Protein AF-C0EM63-F1 (afdb_monomer_lite)

Radius of gyration: 12.07 Å; chains: 1; bounding box: 24×32×30 Å

Sequence (82 aa):
MNPKICPRCNQGILYIFKSKYILKEIILCDECDAMWLKGMKITYGDYDKDFYNYEIFMNQNGVSSPWEEENIFLTPYYENEL

Structure (mmCIF, N/CA/C/O backbone):
data_AF-C0EM63-F1
#
_entry.id   AF-C0EM63-F1
#
loop_
_atom_site.group_PDB
_atom_site.id
_atom_site.type_symbol
_atom_site.label_atom_id
_atom_site.label_alt_id
_atom_site.label_comp_id
_atom_site.label_asym_id
_atom_site.label_entity_id
_atom_site.label_seq_id
_atom_site.pdbx_PDB_ins_code
_atom_site.Cartn_x
_atom_site.Cartn_y
_atom_site.Cartn_z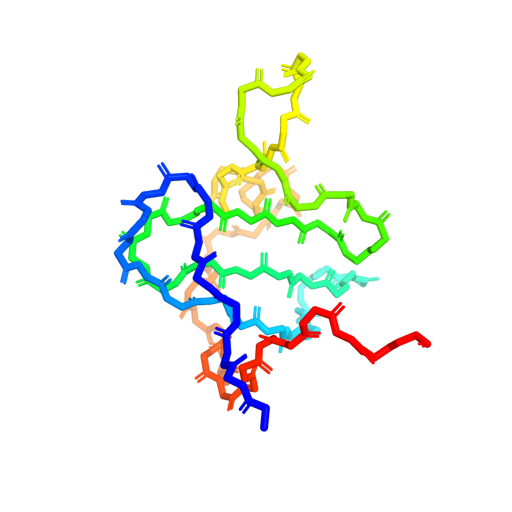
_atom_site.occupancy
_atom_site.B_iso_or_equiv
_atom_site.auth_seq_id
_atom_site.auth_comp_id
_atom_site.auth_asym_id
_atom_site.auth_atom_id
_atom_site.pdbx_PDB_model_num
ATOM 1 N N . MET A 1 1 ? -4.240 -15.749 12.075 1.00 73.31 1 MET A N 1
ATOM 2 C CA . MET A 1 1 ? -4.036 -15.439 10.642 1.00 73.31 1 MET A CA 1
ATOM 3 C C . MET A 1 1 ? -2.687 -14.755 10.520 1.00 73.31 1 MET A C 1
ATOM 5 O O . MET A 1 1 ? -2.329 -14.054 11.456 1.00 73.31 1 MET A O 1
ATOM 9 N N . ASN A 1 2 ? -1.937 -14.985 9.442 1.00 87.25 2 ASN A N 1
ATOM 10 C CA . ASN A 1 2 ? -0.641 -14.328 9.230 1.00 87.25 2 ASN A CA 1
ATOM 11 C C . ASN A 1 2 ? -0.825 -13.109 8.317 1.00 87.25 2 ASN A C 1
ATOM 13 O O . ASN A 1 2 ? -1.611 -13.222 7.370 1.00 87.25 2 ASN A O 1
ATOM 17 N N . PRO A 1 3 ? -0.136 -11.980 8.575 1.00 93.38 3 PRO A N 1
ATOM 18 C CA . PRO A 1 3 ? -0.161 -10.831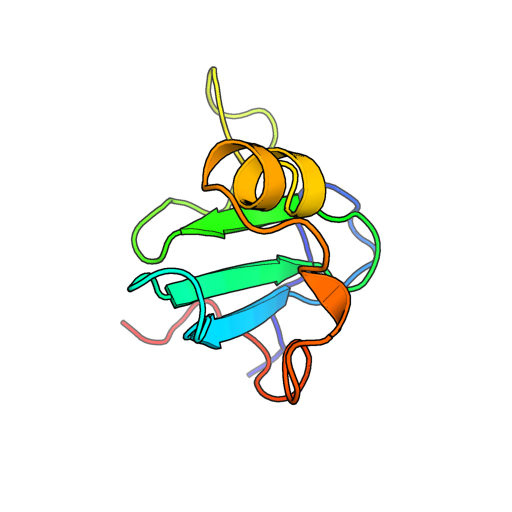 7.678 1.00 93.38 3 PRO A CA 1
ATOM 19 C C . PRO A 1 3 ? 0.263 -11.217 6.261 1.00 93.38 3 PRO A C 1
ATOM 21 O O . PRO A 1 3 ? 1.109 -12.097 6.072 1.00 93.38 3 PRO A O 1
ATOM 24 N N . LYS A 1 4 ? -0.317 -10.559 5.257 1.00 94.75 4 LYS A N 1
ATOM 25 C CA . LYS A 1 4 ? 0.037 -10.802 3.860 1.00 94.75 4 LYS A CA 1
ATOM 26 C C . LYS A 1 4 ? 1.423 -10.223 3.569 1.00 94.75 4 LYS A C 1
ATOM 28 O O . LYS A 1 4 ? 1.671 -9.039 3.794 1.00 94.75 4 LYS A O 1
ATOM 33 N N . ILE A 1 5 ? 2.299 -11.062 3.024 1.00 96.50 5 ILE A N 1
ATOM 34 C CA . ILE A 1 5 ? 3.611 -10.651 2.518 1.00 96.50 5 ILE A CA 1
ATOM 35 C C . ILE A 1 5 ? 3.433 -9.911 1.192 1.00 96.50 5 ILE A C 1
ATOM 37 O O . ILE A 1 5 ? 2.618 -10.300 0.351 1.00 96.50 5 ILE A O 1
ATOM 41 N N . CYS A 1 6 ? 4.202 -8.843 1.003 1.00 96.88 6 CYS A N 1
ATOM 42 C CA . CYS A 1 6 ? 4.195 -8.065 -0.222 1.00 96.88 6 CYS A CA 1
ATOM 43 C C . CYS A 1 6 ? 4.649 -8.925 -1.416 1.00 96.88 6 CYS A C 1
ATOM 45 O O . CYS A 1 6 ? 5.812 -9.337 -1.450 1.00 96.88 6 CYS A O 1
ATOM 47 N N . PRO A 1 7 ? 3.798 -9.146 -2.438 1.00 95.75 7 PRO A N 1
ATOM 48 C CA . PRO A 1 7 ? 4.161 -9.979 -3.587 1.00 95.75 7 PRO A CA 1
ATOM 49 C C . PRO A 1 7 ? 5.217 -9.328 -4.493 1.00 95.75 7 PRO A C 1
ATOM 51 O O . PRO A 1 7 ? 5.831 -10.005 -5.312 1.00 95.75 7 PRO A O 1
ATOM 54 N N . ARG A 1 8 ? 5.433 -8.009 -4.374 1.00 95.50 8 ARG A N 1
ATOM 55 C CA . ARG A 1 8 ? 6.409 -7.283 -5.194 1.00 95.50 8 ARG A CA 1
ATOM 56 C C . ARG A 1 8 ? 7.847 -7.520 -4.736 1.00 95.50 8 ARG A C 1
ATOM 58 O O . ARG A 1 8 ? 8.718 -7.693 -5.590 1.00 95.50 8 ARG A O 1
ATOM 65 N N . CYS A 1 9 ? 8.111 -7.458 -3.430 1.00 96.56 9 CYS A N 1
ATOM 66 C CA . CYS A 1 9 ? 9.465 -7.580 -2.876 1.00 96.56 9 CYS A CA 1
ATOM 67 C C . CYS A 1 9 ? 9.712 -8.896 -2.132 1.00 96.56 9 CYS A C 1
ATOM 69 O O . CYS A 1 9 ? 10.868 -9.239 -1.914 1.00 96.56 9 CYS A O 1
ATOM 71 N N . ASN A 1 10 ? 8.662 -9.640 -1.760 1.00 95.62 10 ASN A N 1
ATOM 72 C CA . ASN A 1 10 ? 8.742 -10.867 -0.957 1.00 95.62 10 ASN A CA 1
ATOM 73 C C . ASN A 1 10 ? 9.505 -10.704 0.374 1.00 95.62 10 ASN A C 1
ATOM 75 O O . ASN A 1 10 ? 10.056 -11.672 0.895 1.00 95.62 10 ASN A O 1
ATOM 79 N N . GLN A 1 11 ? 9.554 -9.482 0.910 1.00 95.69 11 GLN A N 1
ATOM 80 C CA . GLN A 1 11 ? 10.283 -9.140 2.137 1.00 95.69 11 GLN A CA 1
ATOM 81 C C . GLN A 1 11 ? 9.379 -8.431 3.149 1.00 95.69 11 GLN A C 1
ATOM 83 O O . GLN A 1 11 ? 9.338 -8.838 4.306 1.00 95.69 11 GLN A O 1
ATOM 88 N N . GLY A 1 12 ? 8.624 -7.424 2.702 1.00 96.25 12 GLY A N 1
ATOM 89 C CA . GLY A 1 12 ? 7.778 -6.606 3.568 1.00 96.25 12 GLY A CA 1
ATOM 90 C C . GLY A 1 12 ? 6.395 -7.185 3.860 1.00 96.25 12 GLY A C 1
ATOM 91 O O . GLY A 1 12 ? 5.894 -8.066 3.151 1.00 96.25 12 GLY A O 1
ATOM 92 N N . ILE A 1 13 ? 5.756 -6.635 4.887 1.00 97.25 13 ILE A N 1
ATOM 93 C CA . ILE A 1 13 ? 4.369 -6.891 5.274 1.00 97.25 13 ILE A CA 1
ATOM 94 C C . ILE A 1 13 ? 3.471 -5.800 4.677 1.00 97.25 13 ILE A C 1
ATOM 96 O O . ILE A 1 13 ? 3.855 -4.639 4.540 1.00 97.25 13 ILE A O 1
ATOM 100 N N . LEU A 1 14 ? 2.252 -6.179 4.290 1.00 97.12 14 LEU A N 1
ATOM 101 C CA . LEU A 1 14 ? 1.238 -5.229 3.845 1.00 97.12 14 LEU A CA 1
ATOM 102 C C . LEU A 1 14 ? 0.421 -4.695 5.023 1.00 97.12 14 LEU A C 1
ATOM 104 O O . LEU A 1 14 ? -0.029 -5.463 5.873 1.00 97.12 14 LEU A O 1
ATOM 108 N N . TYR A 1 15 ? 0.167 -3.391 5.017 1.00 96.69 15 TYR A N 1
ATOM 109 C CA . TYR A 1 15 ? -0.656 -2.681 5.993 1.00 96.69 15 TYR A CA 1
ATOM 110 C C . TYR A 1 15 ? -1.786 -1.950 5.296 1.00 96.69 15 TYR A C 1
ATOM 112 O O . TYR A 1 15 ? -1.619 -1.484 4.173 1.00 96.69 15 TYR A O 1
ATOM 120 N N . ILE A 1 16 ? -2.933 -1.843 5.958 1.00 95.81 16 ILE A N 1
ATOM 121 C CA . ILE A 1 16 ? -4.099 -1.139 5.442 1.00 95.81 16 ILE A CA 1
ATOM 122 C C . ILE A 1 16 ? -4.388 0.102 6.279 1.00 95.81 16 ILE 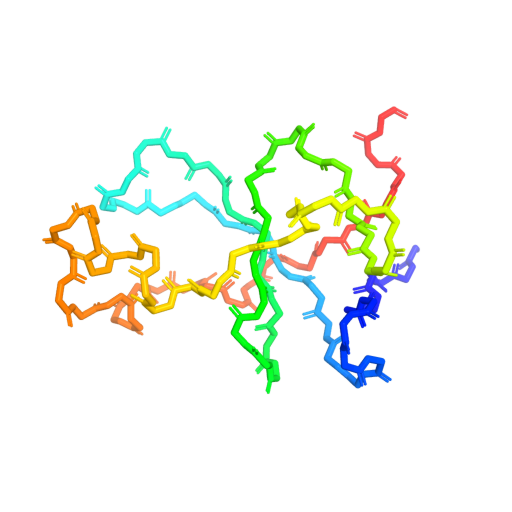A C 1
ATOM 124 O O . ILE A 1 16 ? -4.429 0.047 7.507 1.00 95.81 16 ILE A O 1
ATOM 128 N N . PHE A 1 17 ? -4.599 1.234 5.614 1.00 94.81 17 PHE A N 1
ATOM 129 C CA . PHE A 1 17 ? -4.969 2.480 6.276 1.00 94.81 17 PHE A CA 1
ATOM 130 C C . PHE A 1 17 ? -5.826 3.360 5.369 1.00 94.81 17 PHE A C 1
ATOM 132 O O . PHE A 1 17 ? -5.805 3.258 4.140 1.00 94.81 17 PHE A O 1
ATOM 139 N N . LYS A 1 18 ? -6.602 4.251 5.984 1.00 93.62 18 LYS A N 1
ATOM 140 C CA . LYS A 1 18 ? -7.348 5.287 5.272 1.00 93.62 18 LYS A CA 1
ATOM 141 C C . LYS A 1 18 ? -6.547 6.576 5.334 1.00 93.62 18 LYS A C 1
ATOM 143 O O . LYS A 1 18 ? -6.428 7.158 6.409 1.00 93.62 18 LYS A O 1
ATOM 148 N N . SER A 1 19 ? -6.021 7.008 4.192 1.00 90.06 19 SER A N 1
ATOM 149 C CA . SER A 1 19 ? -5.289 8.271 4.124 1.00 90.06 19 SER A CA 1
ATOM 150 C C . SER A 1 19 ? -6.213 9.441 4.478 1.00 90.06 19 SER A C 1
ATOM 152 O O . SER A 1 19 ? -7.393 9.456 4.114 1.00 90.06 19 SER A O 1
ATOM 154 N N . LYS A 1 20 ? -5.687 10.441 5.187 1.00 89.44 20 LYS A N 1
ATOM 155 C CA . LYS A 1 20 ? -6.392 11.706 5.445 1.00 89.44 20 LYS A CA 1
ATOM 156 C C . LYS A 1 20 ? -6.375 12.630 4.227 1.00 89.44 20 LYS A C 1
ATOM 158 O O . LYS A 1 20 ? -7.224 13.513 4.124 1.00 89.44 20 LYS A O 1
ATOM 163 N N . TYR A 1 21 ? -5.416 12.436 3.320 1.00 88.50 21 TYR A N 1
ATOM 164 C CA . TYR A 1 21 ? -5.226 13.286 2.146 1.00 88.50 21 TYR A CA 1
ATOM 165 C C . TYR A 1 21 ? -6.040 12.823 0.940 1.00 88.50 21 TYR A C 1
ATOM 167 O O . TYR A 1 21 ? -6.495 13.646 0.147 1.00 88.50 21 TYR A O 1
ATOM 175 N N . ILE A 1 22 ? -6.258 11.513 0.813 1.00 86.19 22 ILE A N 1
ATOM 176 C CA . ILE A 1 22 ? -7.113 10.949 -0.228 1.00 86.19 22 ILE A CA 1
ATOM 177 C C . ILE A 1 22 ? -8.261 10.170 0.411 1.00 86.19 22 ILE A C 1
ATOM 179 O O . ILE A 1 22 ? -8.060 9.395 1.337 1.00 86.19 22 ILE A O 1
ATOM 183 N N . LEU A 1 23 ? -9.484 10.321 -0.103 1.00 84.38 23 LEU A N 1
ATOM 184 C CA . LEU A 1 23 ? -10.669 9.592 0.382 1.00 84.38 23 LEU A CA 1
ATOM 185 C C . LEU A 1 23 ? -10.665 8.109 -0.050 1.00 84.38 23 LEU A C 1
ATOM 187 O O . LEU A 1 23 ? -11.689 7.569 -0.465 1.00 84.38 23 LEU A O 1
ATOM 191 N N . LYS A 1 24 ? -9.502 7.453 0.003 1.00 86.00 24 LYS A N 1
ATOM 192 C CA . LYS A 1 24 ? -9.278 6.067 -0.402 1.00 86.00 24 LYS A CA 1
ATOM 193 C C . LYS A 1 24 ? -8.552 5.308 0.701 1.00 86.00 24 LYS A C 1
ATOM 195 O O . LYS A 1 24 ? -7.691 5.847 1.391 1.00 86.00 24 LYS A O 1
ATOM 200 N N . GLU A 1 25 ? -8.911 4.041 0.837 1.00 92.94 25 GLU A N 1
ATOM 201 C CA . GLU A 1 25 ? -8.188 3.093 1.675 1.00 92.94 25 GLU A CA 1
ATOM 202 C C . GLU A 1 25 ? -7.059 2.470 0.847 1.00 92.94 25 GLU A C 1
ATOM 204 O O . GLU A 1 25 ? -7.268 2.053 -0.301 1.00 92.94 25 GLU A O 1
ATOM 209 N N . ILE A 1 26 ? -5.862 2.489 1.420 1.00 95.06 26 ILE A N 1
ATOM 210 C CA . ILE A 1 26 ? -4.599 2.116 0.796 1.00 95.06 26 ILE A CA 1
ATOM 211 C C . ILE A 1 26 ? -4.069 0.882 1.511 1.00 95.06 26 ILE A C 1
ATOM 213 O O . ILE A 1 26 ? -4.078 0.821 2.738 1.00 95.06 26 ILE A O 1
ATOM 217 N N . ILE A 1 27 ? -3.583 -0.076 0.731 1.00 96.56 27 ILE A N 1
ATOM 218 C CA . ILE A 1 27 ? -2.806 -1.217 1.202 1.00 96.56 27 ILE A CA 1
ATOM 219 C C . ILE A 1 27 ? -1.360 -0.961 0.780 1.00 96.56 27 ILE A C 1
ATOM 221 O O . ILE A 1 27 ? -1.106 -0.856 -0.417 1.00 96.56 27 ILE A O 1
ATOM 225 N N . LEU A 1 28 ? -0.433 -0.825 1.724 1.00 97.38 28 LEU A N 1
ATOM 226 C CA . LEU A 1 28 ? 0.945 -0.382 1.498 1.00 97.38 28 LEU A CA 1
ATOM 227 C C . LEU A 1 28 ? 1.950 -1.388 2.065 1.00 97.38 28 LEU A C 1
ATOM 229 O O . LEU A 1 28 ? 1.756 -1.918 3.156 1.00 97.38 28 LEU A O 1
ATOM 233 N N . CYS A 1 29 ? 3.031 -1.630 1.329 1.00 97.94 29 CYS A N 1
ATOM 234 C CA . CYS A 1 29 ? 4.194 -2.364 1.817 1.00 97.94 29 CYS A CA 1
ATOM 235 C C . CYS A 1 29 ? 5.117 -1.461 2.645 1.00 97.94 29 CYS A C 1
ATOM 237 O O . CYS A 1 29 ? 5.432 -0.354 2.218 1.00 97.94 29 CYS A O 1
ATOM 239 N N . ASP A 1 30 ? 5.606 -1.976 3.769 1.00 97.19 30 ASP A N 1
ATOM 240 C CA . ASP A 1 30 ? 6.588 -1.323 4.650 1.00 97.19 30 ASP A CA 1
ATOM 241 C C . ASP A 1 30 ? 8.035 -1.278 4.115 1.00 97.19 30 ASP A C 1
ATOM 243 O O . ASP A 1 30 ? 8.845 -0.532 4.651 1.00 97.19 30 ASP A O 1
ATOM 247 N N . GLU A 1 31 ? 8.358 -2.017 3.047 1.00 97.44 31 GLU A N 1
ATOM 248 C CA . GLU A 1 31 ? 9.741 -2.163 2.549 1.00 97.44 31 GLU A CA 1
ATOM 249 C C . GLU A 1 31 ? 10.003 -1.597 1.139 1.00 97.44 31 GLU A C 1
ATOM 251 O O . GLU A 1 31 ? 11.153 -1.345 0.787 1.00 97.44 31 GLU A O 1
ATOM 256 N N . CYS A 1 32 ? 8.993 -1.459 0.267 1.00 96.19 32 CYS A N 1
ATOM 257 C CA . CYS A 1 32 ? 9.248 -1.183 -1.165 1.00 96.19 32 CYS A CA 1
ATOM 258 C C . CYS A 1 32 ? 8.292 -0.197 -1.850 1.00 96.19 32 CYS A C 1
ATOM 260 O O . CYS A 1 32 ? 8.219 -0.175 -3.082 1.00 96.19 32 CYS A O 1
ATOM 262 N N . ASP A 1 33 ? 7.524 0.568 -1.073 1.00 95.81 33 ASP A N 1
ATOM 263 C CA . ASP A 1 33 ? 6.545 1.569 -1.533 1.00 95.81 33 ASP A CA 1
ATOM 264 C C . ASP A 1 33 ? 5.441 1.038 -2.459 1.00 95.81 33 ASP A C 1
ATOM 266 O O . ASP A 1 33 ? 4.656 1.812 -3.014 1.00 95.81 33 ASP A O 1
ATOM 270 N N . ALA A 1 34 ? 5.360 -0.276 -2.666 1.00 97.31 34 ALA A N 1
ATOM 271 C CA . ALA A 1 34 ? 4.294 -0.877 -3.444 1.00 97.31 34 ALA A CA 1
ATOM 272 C C . ALA A 1 34 ? 2.968 -0.704 -2.699 1.00 97.31 34 ALA A C 1
ATOM 274 O O . ALA A 1 34 ? 2.846 -1.093 -1.534 1.00 97.31 34 ALA A O 1
ATOM 275 N N . MET A 1 35 ? 1.978 -0.141 -3.388 1.00 96.25 35 MET A N 1
ATOM 276 C CA . MET A 1 35 ? 0.640 0.060 -2.859 1.00 96.25 35 MET A CA 1
ATOM 277 C C . MET A 1 35 ? -0.463 -0.426 -3.797 1.00 96.25 35 MET A C 1
ATOM 279 O O . MET A 1 35 ? -0.347 -0.401 -5.026 1.00 96.25 35 MET A O 1
ATOM 283 N N . TRP A 1 36 ? -1.587 -0.769 -3.184 1.00 95.94 36 TRP A N 1
ATOM 284 C CA . TRP A 1 36 ? -2.840 -1.129 -3.826 1.00 95.94 36 TRP A CA 1
ATOM 285 C C . TRP A 1 36 ? -3.961 -0.276 -3.243 1.00 95.94 36 TRP A C 1
ATOM 287 O O . TRP A 1 36 ? -3.939 0.105 -2.073 1.00 95.94 36 TRP A O 1
ATOM 297 N N . LEU A 1 37 ? -4.964 0.030 -4.059 1.00 93.50 37 LEU A N 1
ATOM 298 C CA . LEU A 1 37 ? -6.216 0.594 -3.565 1.00 93.50 37 LEU A CA 1
ATOM 299 C C . LEU A 1 37 ? -7.122 -0.548 -3.109 1.00 93.50 37 LEU A C 1
ATOM 301 O O . LEU A 1 37 ? -7.121 -1.621 -3.717 1.00 93.50 37 LEU A O 1
ATOM 305 N N . LYS A 1 38 ? -7.935 -0.318 -2.076 1.00 87.81 38 LYS A N 1
ATOM 306 C CA . LYS A 1 38 ? -8.942 -1.300 -1.653 1.00 87.81 38 LYS A CA 1
ATOM 307 C C . LYS A 1 38 ? -9.797 -1.761 -2.841 1.00 87.81 38 LYS A C 1
ATOM 309 O O . LYS A 1 38 ? -10.298 -0.941 -3.610 1.00 87.81 38 LYS A O 1
ATOM 314 N N . GLY A 1 39 ? -9.959 -3.077 -2.974 1.00 87.00 39 GLY A N 1
ATOM 315 C CA . GLY A 1 39 ? -10.678 -3.716 -4.080 1.00 87.00 39 GLY A CA 1
ATOM 316 C C . GLY A 1 39 ? -9.807 -4.071 -5.290 1.00 87.00 39 GLY A C 1
ATOM 317 O O . GLY A 1 39 ? -10.269 -4.799 -6.165 1.00 87.00 39 GLY A O 1
ATOM 318 N N . MET A 1 40 ? -8.550 -3.618 -5.347 1.00 90.12 40 MET A N 1
ATOM 319 C CA . MET A 1 40 ? -7.585 -4.152 -6.309 1.00 90.12 40 MET A CA 1
ATOM 320 C C . MET A 1 40 ? -7.130 -5.547 -5.890 1.00 90.12 40 MET A C 1
ATOM 322 O O . MET A 1 40 ? -6.929 -5.824 -4.707 1.00 90.12 40 MET A O 1
ATOM 326 N N . LYS A 1 41 ? -6.908 -6.412 -6.880 1.00 90.12 41 LYS A N 1
ATOM 327 C CA . LYS A 1 41 ? -6.223 -7.683 -6.661 1.00 90.12 41 LYS A CA 1
ATOM 328 C C . LYS A 1 41 ? -4.759 -7.394 -6.308 1.00 90.12 41 LYS A C 1
ATOM 330 O O . LYS A 1 41 ? -4.118 -6.580 -6.968 1.00 90.12 41 LYS A O 1
ATOM 335 N N . ILE A 1 42 ? -4.244 -8.045 -5.267 1.00 92.56 42 ILE A N 1
ATOM 336 C CA . ILE A 1 42 ? -2.865 -7.851 -4.804 1.00 92.56 42 ILE A CA 1
ATOM 337 C C . ILE A 1 42 ? -1.969 -8.902 -5.464 1.00 92.56 42 ILE A C 1
ATOM 339 O O . ILE A 1 42 ? -1.840 -10.023 -4.967 1.00 92.56 42 ILE A O 1
ATOM 343 N N . THR A 1 43 ? -1.382 -8.538 -6.602 1.00 89.31 43 THR A N 1
ATOM 344 C CA . THR A 1 43 ? -0.561 -9.410 -7.461 1.00 89.31 43 THR A CA 1
ATOM 345 C C . THR A 1 43 ? 0.746 -8.734 -7.870 1.00 89.31 43 THR A C 1
ATOM 347 O O . THR A 1 43 ? 0.968 -7.561 -7.568 1.00 89.31 43 THR A O 1
ATOM 350 N N . TYR A 1 44 ? 1.640 -9.485 -8.517 1.00 89.12 44 TYR A N 1
ATOM 351 C CA . TYR A 1 44 ? 2.836 -8.963 -9.180 1.00 89.12 44 TYR A CA 1
ATOM 352 C C . TYR A 1 44 ? 3.207 -9.852 -10.376 1.00 89.12 44 TYR A C 1
ATOM 354 O O . TYR A 1 44 ? 3.395 -11.052 -10.204 1.00 89.12 44 TYR A O 1
ATOM 362 N N . GLY A 1 45 ? 3.349 -9.253 -11.560 1.00 87.38 45 GLY A N 1
ATOM 363 C CA . GLY A 1 45 ? 3.641 -9.937 -12.820 1.00 87.38 45 GLY A CA 1
ATOM 364 C C . GLY A 1 45 ? 2.410 -10.463 -13.569 1.00 87.38 45 GLY A C 1
ATOM 365 O O . GLY A 1 45 ? 2.589 -11.149 -14.572 1.00 87.38 45 GLY A O 1
ATOM 366 N N . ASP A 1 46 ? 1.192 -10.151 -13.113 1.00 78.12 46 ASP A N 1
ATOM 367 C CA . ASP A 1 46 ? -0.050 -10.723 -13.655 1.00 78.12 46 ASP A CA 1
ATOM 368 C C . ASP A 1 46 ? -0.769 -9.782 -14.642 1.00 78.12 46 ASP A C 1
ATOM 370 O O . ASP A 1 46 ? -1.531 -10.251 -15.491 1.00 78.12 46 ASP A O 1
ATOM 374 N N . TYR A 1 47 ? -0.554 -8.462 -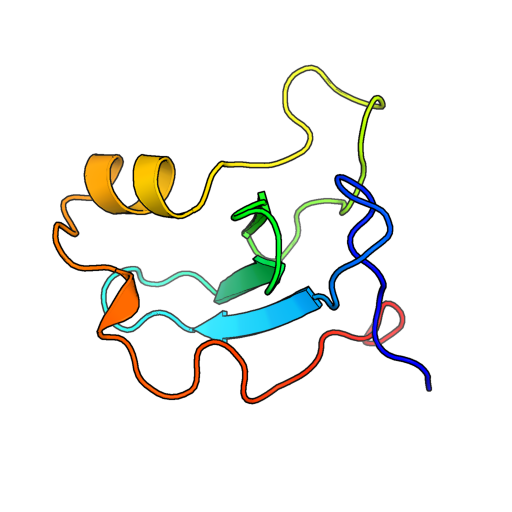14.546 1.00 76.81 47 TYR A N 1
ATOM 375 C CA . TYR A 1 47 ? -1.290 -7.452 -15.322 1.00 76.81 47 TYR A CA 1
ATOM 376 C C . TYR A 1 47 ? -0.405 -6.271 -15.757 1.00 76.81 47 TYR A C 1
ATOM 378 O O . TYR A 1 47 ? 0.646 -6.017 -15.174 1.00 76.81 47 TYR A O 1
ATOM 386 N N . ASP A 1 48 ? -0.888 -5.469 -16.719 1.00 73.12 48 ASP A N 1
ATOM 387 C CA . ASP A 1 48 ? -0.218 -4.236 -17.183 1.00 73.12 48 ASP A CA 1
ATOM 388 C C . ASP A 1 48 ? 0.085 -3.245 -16.041 1.00 73.12 48 ASP A C 1
ATOM 390 O O . ASP A 1 48 ? 1.048 -2.477 -16.105 1.00 73.12 48 ASP A O 1
ATOM 394 N N . LYS A 1 49 ? -0.737 -3.251 -14.980 1.00 80.44 49 LYS A N 1
ATOM 395 C CA . LYS A 1 49 ? -0.485 -2.510 -13.740 1.00 80.44 49 LYS A CA 1
ATOM 396 C C . LYS A 1 49 ? -0.975 -3.282 -12.520 1.00 80.44 49 LYS A C 1
ATOM 398 O O . LYS A 1 49 ? -2.137 -3.184 -12.136 1.00 80.44 49 LYS A O 1
ATOM 403 N N . ASP A 1 50 ? -0.054 -3.992 -11.885 1.00 89.25 50 ASP A N 1
ATOM 404 C CA . ASP A 1 50 ? -0.320 -4.752 -10.663 1.00 89.25 50 ASP A CA 1
ATOM 405 C C . ASP A 1 50 ? -0.419 -3.889 -9.397 1.00 89.25 50 ASP A C 1
ATOM 407 O O . ASP A 1 50 ? -1.152 -4.238 -8.480 1.00 89.25 50 ASP A O 1
ATOM 411 N N . PHE A 1 51 ? 0.316 -2.776 -9.327 1.00 95.00 51 PHE A N 1
ATOM 412 C CA . PHE A 1 51 ? 0.416 -1.913 -8.143 1.00 95.00 51 PHE A CA 1
ATOM 413 C C . PHE A 1 51 ? 0.777 -0.470 -8.536 1.00 95.00 51 PHE A C 1
ATOM 415 O O . PHE A 1 51 ? 1.119 -0.181 -9.688 1.00 95.00 51 PHE A O 1
ATOM 422 N N . TYR A 1 52 ? 0.724 0.449 -7.572 1.00 95.38 52 TYR A N 1
ATOM 423 C CA . TYR A 1 52 ? 1.288 1.795 -7.696 1.00 95.38 52 TYR A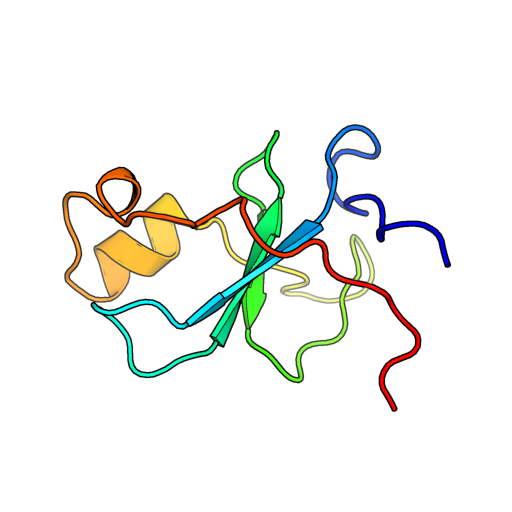 CA 1
ATOM 424 C C . TYR A 1 52 ? 2.496 1.942 -6.771 1.00 95.38 52 TYR A C 1
ATOM 426 O O . TYR A 1 52 ? 2.561 1.299 -5.729 1.00 95.38 52 TYR A O 1
ATOM 434 N N . ASN A 1 53 ? 3.439 2.814 -7.122 1.00 96.00 53 ASN A N 1
ATOM 435 C CA . ASN A 1 53 ? 4.386 3.330 -6.138 1.00 96.00 53 ASN A CA 1
ATOM 436 C C . ASN A 1 53 ? 3.669 4.408 -5.307 1.00 96.00 53 ASN A C 1
ATOM 438 O O . ASN A 1 53 ? 3.065 5.315 -5.885 1.00 96.00 53 ASN A O 1
ATOM 442 N N . TYR A 1 54 ? 3.709 4.280 -3.982 1.00 96.19 54 TYR A N 1
ATOM 443 C CA . TYR A 1 54 ? 2.959 5.117 -3.048 1.00 96.19 54 TYR A CA 1
ATOM 444 C C . TYR A 1 54 ? 3.334 6.588 -3.139 1.00 96.19 54 TYR A C 1
ATOM 446 O O . TYR A 1 54 ? 2.456 7.422 -3.351 1.00 96.19 54 TYR A O 1
ATOM 454 N N . GLU A 1 55 ? 4.622 6.912 -3.063 1.00 95.25 55 GLU A N 1
ATOM 455 C CA . GLU A 1 55 ? 5.081 8.297 -3.120 1.00 95.25 55 GLU A CA 1
ATOM 456 C C . GLU A 1 55 ? 4.699 8.961 -4.449 1.00 95.25 55 GLU A C 1
ATOM 458 O O . GLU A 1 55 ? 4.129 10.054 -4.465 1.00 95.25 55 GLU A O 1
ATOM 463 N N . ILE A 1 56 ? 4.920 8.279 -5.578 1.00 95.88 56 ILE A N 1
ATOM 464 C CA . ILE A 1 56 ? 4.529 8.784 -6.902 1.00 95.88 56 ILE A CA 1
ATOM 465 C C . ILE A 1 56 ? 3.012 8.984 -6.978 1.00 95.88 56 ILE A C 1
ATOM 467 O O . ILE A 1 56 ? 2.551 10.019 -7.463 1.00 95.88 56 ILE A O 1
ATOM 471 N N . PHE A 1 57 ? 2.227 8.013 -6.506 1.00 95.38 57 PHE A N 1
ATOM 472 C CA . PHE A 1 57 ? 0.769 8.095 -6.523 1.00 95.38 57 PHE A CA 1
ATOM 473 C C . PHE A 1 57 ? 0.260 9.268 -5.680 1.00 95.38 57 PHE A C 1
ATOM 475 O O . PHE A 1 57 ? -0.599 10.024 -6.133 1.00 95.38 57 PHE A O 1
ATOM 482 N N . MET A 1 58 ? 0.803 9.455 -4.481 1.00 95.50 58 MET A N 1
ATOM 483 C CA . MET A 1 58 ? 0.416 10.536 -3.579 1.00 95.50 58 MET A CA 1
ATOM 484 C C . MET A 1 58 ? 0.797 11.909 -4.144 1.00 95.50 58 MET A C 1
ATOM 486 O O . MET A 1 58 ? -0.053 12.801 -4.197 1.00 95.50 58 MET A O 1
ATOM 490 N N . ASN A 1 59 ? 2.005 12.049 -4.697 1.00 95.12 59 ASN A N 1
ATOM 491 C CA . ASN A 1 59 ? 2.448 13.271 -5.374 1.00 95.12 59 ASN A CA 1
ATOM 492 C C . ASN A 1 59 ? 1.537 13.637 -6.560 1.00 95.12 59 ASN A C 1
ATOM 494 O O . ASN A 1 59 ? 1.145 14.794 -6.714 1.00 95.12 59 ASN A O 1
ATOM 498 N N . GLN A 1 60 ? 1.123 12.653 -7.366 1.00 94.50 60 GLN A N 1
ATOM 499 C CA . GLN A 1 60 ? 0.171 12.858 -8.469 1.00 94.50 60 GLN A CA 1
ATOM 500 C C . GLN A 1 60 ? -1.228 13.286 -7.997 1.00 94.50 60 GLN A C 1
ATOM 502 O O . GLN A 1 60 ? -1.971 13.887 -8.769 1.00 94.50 60 GLN A O 1
ATOM 507 N N . ASN A 1 61 ? -1.581 13.003 -6.741 1.00 93.75 61 ASN A N 1
ATOM 508 C CA . ASN A 1 61 ? -2.826 13.440 -6.107 1.00 93.75 61 ASN A CA 1
ATOM 509 C C . ASN A 1 61 ? -2.644 14.711 -5.251 1.00 93.75 61 ASN A C 1
ATOM 511 O O . ASN A 1 61 ? -3.526 15.051 -4.466 1.00 93.75 61 ASN A O 1
ATOM 515 N N . GLY A 1 62 ? -1.531 15.435 -5.414 1.00 94.38 62 GLY A N 1
ATOM 516 C CA . GLY A 1 62 ? -1.297 16.725 -4.759 1.00 94.38 62 GLY A CA 1
ATOM 517 C C . GLY A 1 62 ? -0.787 16.635 -3.320 1.00 94.38 62 GLY A C 1
ATOM 518 O O . GLY A 1 62 ? -0.869 17.620 -2.591 1.00 94.38 62 GLY A O 1
ATOM 519 N N . VAL A 1 63 ? -0.262 15.480 -2.900 1.00 94.50 63 VAL A N 1
ATOM 520 C CA . VAL A 1 63 ? 0.277 15.268 -1.550 1.00 94.50 63 VAL A CA 1
ATOM 521 C C . VAL A 1 63 ? 1.800 15.223 -1.603 1.00 94.50 63 VAL A C 1
ATOM 523 O O . VAL A 1 63 ? 2.365 14.226 -2.036 1.00 94.50 63 VAL A O 1
ATOM 526 N N . SER A 1 64 ? 2.455 16.289 -1.140 1.00 92.25 64 SER A N 1
ATOM 527 C CA . SER A 1 64 ? 3.919 16.439 -1.193 1.00 92.25 64 SER A CA 1
ATOM 528 C C . SER A 1 64 ? 4.680 15.738 -0.063 1.00 92.25 64 SER A C 1
ATOM 530 O O . SER A 1 64 ? 5.866 15.469 -0.214 1.00 92.25 64 SER A O 1
ATOM 532 N N . SER A 1 65 ? 4.017 15.461 1.064 1.00 92.50 65 SER A N 1
ATOM 533 C CA . SER A 1 65 ? 4.618 14.818 2.245 1.00 92.50 65 SER A CA 1
ATOM 534 C C . SER A 1 65 ? 3.778 13.618 2.709 1.00 92.50 65 SER A C 1
ATOM 536 O O . SER A 1 65 ? 3.173 13.658 3.784 1.00 92.50 65 SER A O 1
ATOM 538 N N . PRO A 1 66 ? 3.672 12.548 1.900 1.00 92.06 66 PRO A N 1
ATOM 539 C CA . PRO A 1 66 ? 2.782 11.425 2.205 1.00 92.06 66 PRO A CA 1
ATOM 540 C C . PRO A 1 66 ? 3.184 10.645 3.468 1.00 92.06 66 PRO A C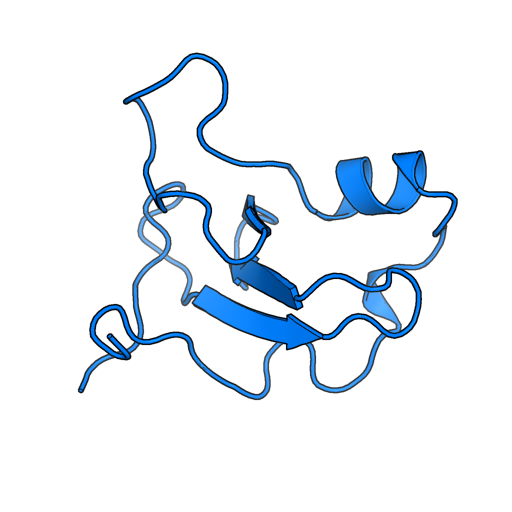 1
ATOM 542 O O . PRO A 1 66 ? 2.328 10.124 4.172 1.00 92.06 66 PRO A O 1
ATOM 545 N N . TRP A 1 67 ? 4.472 10.629 3.812 1.00 93.62 67 TRP A N 1
ATOM 546 C CA . TRP A 1 67 ? 5.013 9.885 4.956 1.00 93.62 67 TRP A CA 1
ATOM 547 C C . TRP A 1 67 ? 4.776 10.539 6.328 1.00 93.62 67 TRP A C 1
ATOM 549 O O . TRP A 1 67 ? 5.107 9.949 7.351 1.00 93.62 67 TRP A O 1
ATOM 559 N N . GLU A 1 68 ? 4.197 11.743 6.370 1.00 92.62 68 GLU A N 1
ATOM 560 C CA . GLU A 1 68 ? 3.817 12.425 7.618 1.00 92.62 68 GLU A CA 1
ATOM 561 C C . GLU A 1 68 ? 2.451 11.959 8.160 1.00 92.62 68 GLU A C 1
ATOM 563 O O . GLU A 1 68 ? 1.959 12.482 9.164 1.00 92.62 68 GLU A O 1
ATOM 568 N N . GLU A 1 69 ? 1.778 11.018 7.487 1.00 90.12 69 GLU A N 1
ATOM 569 C CA . GLU A 1 69 ? 0.576 10.403 8.047 1.00 90.12 69 GLU A CA 1
ATOM 570 C C . GLU A 1 69 ? 0.932 9.491 9.224 1.00 90.12 69 GLU A C 1
ATOM 572 O O . GLU A 1 69 ? 1.839 8.663 9.170 1.00 90.12 69 GLU A O 1
ATOM 577 N N . GLU A 1 70 ? 0.185 9.632 10.312 1.00 89.75 70 GLU A N 1
ATOM 578 C CA . GLU A 1 70 ? 0.314 8.737 11.452 1.00 89.75 70 GLU A CA 1
ATOM 579 C C . GLU A 1 70 ? -0.350 7.392 11.138 1.00 89.75 70 GLU A C 1
ATOM 581 O O . GLU A 1 70 ? -1.321 7.316 10.383 1.00 89.75 70 GLU A O 1
ATOM 586 N N . ASN A 1 71 ? 0.125 6.329 11.787 1.00 91.12 71 ASN A N 1
ATOM 587 C CA . ASN A 1 71 ? -0.496 5.001 11.760 1.00 91.12 71 ASN A CA 1
ATOM 588 C C . ASN A 1 71 ? -0.500 4.285 10.392 1.00 91.12 71 ASN A C 1
ATOM 590 O O . ASN A 1 71 ? -1.205 3.284 10.254 1.00 91.12 71 ASN A O 1
ATOM 594 N N . ILE A 1 72 ? 0.312 4.726 9.420 1.00 94.31 72 ILE A N 1
ATOM 595 C CA . ILE A 1 72 ? 0.475 4.076 8.099 1.00 94.31 72 ILE A CA 1
ATOM 596 C C . ILE A 1 72 ? 0.729 2.562 8.243 1.00 94.31 72 ILE A C 1
ATOM 598 O O . ILE A 1 72 ? 0.141 1.761 7.520 1.00 94.31 72 ILE A O 1
ATOM 602 N N . PHE A 1 73 ? 1.547 2.166 9.225 1.00 95.88 73 PHE A N 1
ATOM 603 C CA . PHE A 1 73 ? 1.921 0.771 9.497 1.00 95.88 73 PHE A CA 1
ATOM 604 C C . PHE A 1 73 ? 1.325 0.225 10.807 1.00 95.88 73 PHE A C 1
ATOM 606 O O . PHE A 1 73 ? 1.950 -0.569 11.504 1.00 95.88 73 PHE A O 1
ATOM 613 N N . LEU A 1 74 ? 0.118 0.671 11.183 1.00 95.56 74 LEU A N 1
ATOM 614 C CA . LEU A 1 74 ? -0.539 0.220 12.420 1.00 95.56 74 LEU A CA 1
ATOM 615 C C . LEU A 1 74 ? -1.360 -1.065 12.238 1.00 95.56 74 LEU A C 1
ATOM 617 O O . LEU A 1 74 ? -1.374 -1.911 13.129 1.00 95.56 74 LEU A O 1
ATOM 621 N N . THR A 1 75 ? -2.070 -1.205 11.113 1.00 95.38 75 THR A N 1
ATOM 622 C CA . THR A 1 75 ? -3.025 -2.307 10.892 1.00 95.38 75 THR A CA 1
ATOM 623 C C . THR A 1 75 ? -2.525 -3.232 9.782 1.00 95.38 75 THR A C 1
ATOM 625 O O . THR A 1 75 ? -2.618 -2.861 8.611 1.00 95.38 75 THR A O 1
ATOM 628 N N . PRO A 1 76 ? -1.989 -4.425 10.103 1.00 95.88 76 PRO A N 1
ATOM 629 C CA . PRO A 1 76 ? -1.574 -5.387 9.088 1.00 95.88 76 PRO A CA 1
ATOM 630 C C . PRO A 1 76 ? -2.763 -5.860 8.246 1.00 95.88 76 PRO A C 1
ATOM 632 O O . PRO A 1 76 ? -3.867 -6.044 8.758 1.00 95.88 76 PRO A O 1
ATOM 635 N N . TYR A 1 77 ? -2.528 -6.099 6.961 1.00 94.50 77 TYR A N 1
ATOM 636 C CA . TYR A 1 77 ? -3.520 -6.632 6.036 1.00 94.50 77 TYR A CA 1
ATOM 637 C C . TYR A 1 77 ? -3.508 -8.169 6.034 1.00 94.50 77 TYR A C 1
ATOM 639 O O . TYR A 1 77 ? -2.450 -8.796 5.944 1.00 94.50 77 TYR A O 1
ATOM 647 N N . TYR A 1 78 ? -4.694 -8.781 6.074 1.00 92.00 78 TYR A N 1
ATOM 648 C CA . TYR A 1 78 ? -4.896 -10.231 6.019 1.00 92.00 78 TYR A CA 1
ATOM 649 C C . TYR A 1 78 ? -5.789 -10.580 4.820 1.00 92.00 78 TYR A C 1
ATOM 651 O O . TYR A 1 78 ? -6.853 -9.997 4.645 1.00 92.00 78 TYR A O 1
ATOM 659 N N . GLU A 1 79 ? -5.390 -11.555 4.000 1.00 75.94 79 GLU A N 1
ATOM 660 C CA . GLU A 1 79 ? -6.045 -11.855 2.709 1.00 75.94 79 GLU A CA 1
ATOM 661 C C . GLU A 1 79 ? -7.410 -12.576 2.806 1.00 75.94 79 GLU A C 1
ATOM 663 O O . GLU A 1 79 ? -7.940 -13.026 1.802 1.00 75.94 79 GLU A O 1
ATOM 668 N N . ASN A 1 80 ? -8.025 -12.668 3.987 1.00 67.69 80 ASN A N 1
ATOM 669 C CA . ASN A 1 80 ? -9.253 -13.449 4.193 1.00 67.69 80 ASN A CA 1
ATOM 670 C C . ASN A 1 80 ? -10.375 -12.678 4.917 1.00 67.69 80 ASN A C 1
ATOM 672 O O . ASN A 1 80 ? -11.248 -13.302 5.510 1.00 67.69 80 ASN A O 1
ATOM 676 N N . GLU A 1 81 ? -10.374 -11.340 4.895 1.00 51.44 81 GLU A N 1
ATOM 677 C CA . GLU A 1 81 ? -11.527 -10.540 5.357 1.00 51.44 81 GLU A CA 1
ATOM 678 C C . GLU A 1 81 ? -12.570 -10.328 4.242 1.00 51.44 81 GLU A C 1
ATOM 680 O O . GLU A 1 81 ? -12.932 -9.197 3.908 1.00 51.44 81 GLU A O 1
ATOM 685 N N . LEU A 1 82 ? -13.035 -11.433 3.651 1.00 44.06 82 LEU A N 1
ATOM 686 C CA . LEU A 1 82 ? -14.217 -11.502 2.785 1.00 44.06 82 LEU A CA 1
ATOM 687 C C . LEU A 1 82 ? -15.086 -12.696 3.182 1.00 44.06 82 LEU A C 1
ATOM 689 O O . LEU A 1 82 ? -14.528 -13.809 3.303 1.00 44.06 82 LEU A O 1
#

Secondary structure (DSSP, 8-state):
-PPPBPTTTSSSBEEEEE-SSSSSEEEEETTT-EEEETTS---SSSSTTS-EEHHHHHHHTT-S-GGG-TTTTSSB--TT--

Foldseek 3Di:
DDFDQQQVPSPWGWFWDQAPLDNWIKIATPPFQWIDTPPQDRHDPPDPDNTDRNCVVCVVSVHNCRVPDPCNPVGGDDPPPD

Organism: NCBI:txid546264

pLDDT: mean 90.87, std 9.19, range [44.06, 97.94]